Protein AF-A1ILI5-F1 (afdb_monomer_lite)

Radius of gyration: 29.44 Å; chains: 1; bounding box: 53×39×80 Å

pLDDT: mean 71.42, std 13.32, range [47.03, 92.88]

Organism: Mus musculus (NCBI:txid10090)

InterPro domains:
  IPR026847 Vacuolar protein sorting-associated protein 13 [PTHR16166] (1-124)
  IPR056748 Intermembrane lipid transfer protein VPS13-like, C-terminal [PF25037] (94-123)

Foldseek 3Di:
DVVVVVVPDDQPDPVSVVVVVVVCVVVVVCCVVVVLVVVLVVQCVPPNPVSNVVCVVVVVVCVVVVVVVVVVVVVVVVVVVVVVVVVVPPPPDPAADADDDPVNDDDPGDRVRRVVVNVVVVVVVVD

Structure (mmCIF, N/CA/C/O backbone):
data_AF-A1ILI5-F1
#
_entry.id   AF-A1ILI5-F1
#
loop_
_atom_site.group_PDB
_atom_site.id
_atom_site.type_symbol
_atom_site.label_atom_id
_atom_site.label_alt_id
_atom_site.label_comp_id
_atom_site.label_asym_id
_atom_site.label_entity_id
_atom_site.label_seq_id
_atom_site.pdbx_PDB_ins_code
_atom_site.Cartn_x
_atom_site.Cartn_y
_atom_site.Cartn_z
_atom_site.occupancy
_atom_site.B_iso_or_equiv
_atom_site.auth_seq_id
_atom_site.auth_comp_id
_atom_site.auth_asym_id
_atom_site.auth_atom_id
_atom_site.pdbx_PDB_model_num
ATOM 1 N N . GLN A 1 1 ? -4.777 23.278 21.529 1.00 52.44 1 GLN A N 1
ATOM 2 C CA . GLN A 1 1 ? -3.922 23.392 20.325 1.00 52.44 1 GLN A CA 1
ATOM 3 C C . GLN A 1 1 ? -2.615 22.578 20.374 1.00 52.44 1 GLN A C 1
ATOM 5 O O . GLN A 1 1 ? -2.309 21.971 19.357 1.00 52.44 1 GLN A O 1
ATOM 10 N N . LYS A 1 2 ? -1.928 22.406 21.522 1.00 48.78 2 LYS A N 1
ATOM 11 C CA . LYS A 1 2 ? -0.651 21.645 21.654 1.00 48.78 2 LYS A CA 1
ATOM 12 C C . LYS A 1 2 ? -0.577 20.229 21.028 1.00 48.78 2 LYS A C 1
ATOM 14 O O . LYS A 1 2 ? 0.497 19.798 20.625 1.00 48.78 2 LYS A O 1
ATOM 19 N N . ARG A 1 3 ? -1.693 19.487 20.910 1.00 47.03 3 ARG A N 1
ATOM 20 C CA . ARG A 1 3 ? -1.734 18.162 20.236 1.00 47.03 3 ARG A CA 1
ATOM 21 C C . ARG A 1 3 ? -1.544 18.244 18.716 1.00 47.03 3 ARG A C 1
ATOM 23 O O . ARG A 1 3 ? -0.950 17.340 18.142 1.00 47.03 3 ARG A O 1
ATOM 30 N N . ARG A 1 4 ? -2.036 19.313 18.078 1.00 50.75 4 ARG A N 1
ATOM 31 C CA . ARG A 1 4 ? -1.921 19.521 16.624 1.00 50.75 4 ARG A CA 1
ATOM 32 C C . ARG A 1 4 ? -0.506 19.948 16.230 1.00 50.75 4 ARG A C 1
ATOM 34 O O . ARG A 1 4 ? 0.017 19.465 15.237 1.00 50.75 4 ARG A O 1
ATOM 41 N N . GLU A 1 5 ? 0.140 20.765 17.058 1.00 51.94 5 GLU A N 1
ATOM 42 C CA . GLU A 1 5 ? 1.525 21.220 16.851 1.00 51.94 5 GLU A CA 1
ATOM 43 C C . GLU A 1 5 ? 2.539 20.073 16.955 1.00 51.94 5 GLU A C 1
ATOM 45 O O . GLU A 1 5 ? 3.499 20.009 16.192 1.00 51.94 5 GLU A O 1
ATOM 50 N N . ALA A 1 6 ? 2.297 19.110 17.850 1.00 56.88 6 ALA A N 1
ATOM 51 C CA . ALA A 1 6 ? 3.146 17.933 17.995 1.00 56.88 6 ALA A CA 1
ATOM 52 C C . ALA A 1 6 ? 3.077 16.989 16.778 1.00 56.88 6 ALA A C 1
ATOM 54 O O . ALA A 1 6 ? 4.082 16.354 16.464 1.00 56.88 6 ALA A O 1
ATOM 55 N N . MET A 1 7 ? 1.925 16.902 16.102 1.00 52.78 7 MET A N 1
ATOM 56 C CA . MET A 1 7 ? 1.735 16.080 14.897 1.00 52.78 7 MET A CA 1
ATOM 57 C C . MET A 1 7 ? 2.392 16.677 13.646 1.00 52.78 7 MET A C 1
ATOM 59 O O . MET A 1 7 ? 2.654 15.935 12.708 1.00 52.78 7 MET A O 1
ATOM 63 N N . ASN A 1 8 ? 2.665 17.986 13.635 1.00 53.84 8 ASN A N 1
ATOM 64 C CA . ASN A 1 8 ? 3.187 18.691 12.461 1.00 53.84 8 ASN A CA 1
ATOM 65 C C . ASN A 1 8 ? 4.716 18.886 12.478 1.00 53.84 8 ASN A C 1
ATOM 67 O O . ASN A 1 8 ? 5.277 19.466 11.554 1.00 53.84 8 ASN A O 1
ATOM 71 N N . LYS A 1 9 ? 5.410 18.411 13.523 1.00 54.25 9 LYS A N 1
ATOM 72 C CA . LYS A 1 9 ? 6.878 18.333 13.534 1.00 54.25 9 LYS A CA 1
ATOM 73 C C . LYS A 1 9 ? 7.311 17.021 12.891 1.00 54.25 9 LYS A C 1
ATOM 75 O O . LYS A 1 9 ? 7.114 15.962 13.492 1.00 54.25 9 LYS A O 1
ATOM 80 N N . GLN A 1 10 ? 7.907 17.110 11.700 1.00 51.19 10 GLN A N 1
ATOM 81 C CA . GLN A 1 10 ? 8.583 15.978 11.070 1.00 51.19 10 GLN A CA 1
ATOM 82 C C . GLN A 1 10 ? 9.623 15.398 12.049 1.00 51.19 10 GLN A C 1
ATOM 84 O O . GLN A 1 10 ? 10.424 16.159 12.598 1.00 51.19 10 GLN A O 1
ATOM 89 N N . PRO A 1 11 ? 9.587 14.085 12.338 1.00 51.50 11 PRO A N 1
ATOM 90 C CA . PRO A 1 11 ? 10.587 13.447 13.185 1.00 51.50 11 PRO A CA 1
ATOM 91 C C . PRO A 1 11 ? 11.946 13.497 12.480 1.00 51.50 11 PRO A C 1
ATOM 93 O O . PRO A 1 11 ? 12.049 13.106 11.320 1.00 51.50 11 PRO A O 1
ATOM 96 N N . ALA A 1 12 ? 12.989 13.950 13.178 1.00 56.41 12 ALA A N 1
ATOM 97 C CA . ALA A 1 12 ? 14.325 14.186 12.618 1.00 56.41 12 ALA A CA 1
ATOM 98 C C . ALA A 1 12 ? 15.113 12.890 12.312 1.00 56.41 12 ALA A C 1
ATOM 100 O O . ALA A 1 12 ? 16.325 12.916 12.114 1.00 56.41 12 ALA A O 1
ATOM 101 N N . GLY A 1 13 ? 14.439 11.738 12.255 1.00 63.78 13 GLY A N 1
ATOM 102 C CA . GLY A 1 13 ? 15.046 10.464 11.894 1.00 63.78 13 GLY A CA 1
ATOM 103 C C . GLY A 1 13 ? 14.166 9.251 12.188 1.00 63.78 13 GLY A C 1
ATOM 104 O O . GLY A 1 13 ? 13.256 9.282 13.020 1.00 63.78 13 GLY A O 1
ATOM 105 N N . LEU A 1 14 ? 14.486 8.140 11.518 1.00 60.62 14 LEU A N 1
ATOM 106 C CA . LEU A 1 14 ? 13.761 6.865 11.572 1.00 60.62 14 LEU A CA 1
ATOM 107 C C . LEU A 1 14 ? 13.630 6.303 13.003 1.00 60.62 14 LEU A C 1
ATOM 109 O O . LEU A 1 14 ? 12.577 5.791 13.376 1.00 60.62 14 LEU A O 1
ATOM 113 N N . ARG A 1 15 ? 14.661 6.462 13.846 1.00 65.56 15 ARG A N 1
ATOM 114 C CA . ARG A 1 15 ? 14.635 6.042 15.264 1.00 65.56 15 ARG A CA 1
ATOM 115 C C . ARG A 1 15 ? 13.633 6.832 16.109 1.00 65.56 15 ARG A C 1
ATOM 117 O O . ARG A 1 15 ? 12.930 6.249 16.937 1.00 65.56 15 ARG A O 1
ATOM 124 N N . GLU A 1 16 ? 13.553 8.143 15.905 1.00 66.88 16 GLU A N 1
ATOM 125 C CA . GLU A 1 16 ? 12.615 9.006 16.629 1.00 66.88 16 GLU A CA 1
ATOM 126 C C . GLU A 1 16 ? 11.179 8.799 16.121 1.00 66.88 16 GLU A C 1
ATOM 128 O O . GLU A 1 16 ? 10.231 8.777 16.906 1.00 66.88 16 GLU A O 1
ATOM 133 N N . GLY A 1 17 ? 11.022 8.524 14.821 1.00 66.12 17 GLY A N 1
ATOM 134 C CA . GLY A 1 17 ? 9.753 8.120 14.215 1.00 66.12 17 GLY A CA 1
ATOM 135 C C . GLY A 1 17 ? 9.205 6.805 14.779 1.00 66.12 17 GLY A C 1
ATOM 136 O O . GLY A 1 17 ? 8.040 6.753 15.169 1.00 66.12 17 GLY A O 1
ATOM 137 N N . ILE A 1 18 ? 10.038 5.763 14.899 1.00 74.19 18 ILE A N 1
ATOM 138 C CA . ILE A 1 18 ? 9.620 4.449 15.426 1.00 74.19 18 ILE A CA 1
ATOM 139 C C . ILE A 1 18 ? 9.278 4.527 16.917 1.00 74.19 18 ILE A C 1
ATOM 141 O O . ILE A 1 18 ? 8.251 4.002 17.340 1.00 74.19 18 ILE A O 1
ATOM 145 N N . THR A 1 19 ? 10.091 5.206 17.728 1.00 75.50 19 THR A N 1
ATOM 146 C CA . THR A 1 19 ? 9.835 5.333 19.176 1.00 75.50 19 THR A CA 1
ATOM 147 C C . THR A 1 19 ? 8.587 6.167 19.468 1.00 75.50 19 THR A C 1
ATOM 149 O O . THR A 1 19 ? 7.759 5.787 20.303 1.00 75.50 19 THR A O 1
ATOM 152 N N . ARG A 1 20 ? 8.395 7.275 18.744 1.00 71.50 20 ARG A N 1
ATOM 153 C CA . ARG A 1 20 ? 7.203 8.123 18.868 1.00 71.50 20 ARG A CA 1
ATOM 154 C C . ARG A 1 20 ? 5.953 7.443 18.312 1.00 71.50 20 ARG A C 1
ATOM 156 O O . ARG A 1 20 ? 4.892 7.538 18.931 1.00 71.50 20 ARG A O 1
ATOM 163 N N . GLY A 1 21 ? 6.093 6.713 17.206 1.00 69.44 21 GLY A N 1
ATOM 164 C CA . GLY A 1 21 ? 5.046 5.884 16.612 1.00 69.44 21 GLY A CA 1
ATOM 165 C C . GLY A 1 21 ? 4.612 4.748 17.538 1.00 69.44 21 GLY A C 1
ATOM 166 O O . GLY A 1 21 ? 3.428 4.626 17.837 1.00 69.44 21 GLY A O 1
ATOM 167 N N . GLY A 1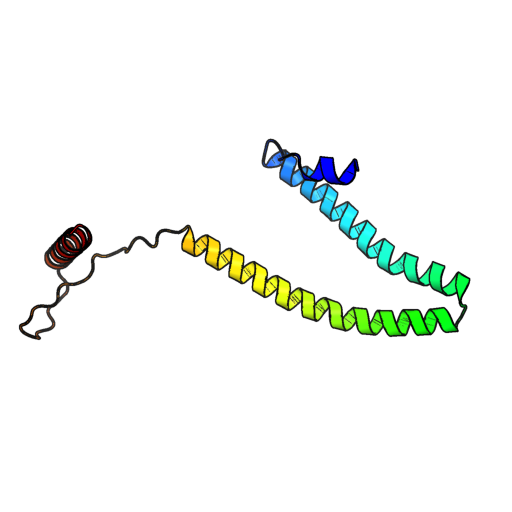 22 ? 5.559 3.988 18.094 1.00 79.56 22 GLY A N 1
ATOM 168 C CA . GLY A 1 22 ? 5.284 2.896 19.032 1.00 79.56 22 GLY A CA 1
ATOM 169 C C . GLY A 1 22 ? 4.586 3.374 20.307 1.00 79.56 22 GLY A C 1
ATOM 170 O O . GLY A 1 22 ? 3.565 2.815 20.709 1.00 79.56 22 GLY A O 1
ATOM 171 N N . LYS A 1 23 ? 5.056 4.476 20.907 1.00 73.81 23 LYS A N 1
ATOM 172 C CA . LYS A 1 23 ? 4.414 5.069 22.094 1.00 73.81 23 LYS A CA 1
ATOM 173 C C . LYS A 1 23 ? 3.015 5.624 21.783 1.00 73.81 23 LYS A C 1
ATOM 175 O O . LYS A 1 23 ? 2.106 5.518 22.610 1.00 73.81 23 LYS A O 1
ATOM 180 N N . GLY A 1 24 ? 2.821 6.187 20.590 1.00 70.12 24 GLY A N 1
ATOM 181 C CA . GLY A 1 24 ? 1.521 6.651 20.096 1.00 70.12 24 GLY A CA 1
ATOM 182 C C . GLY A 1 24 ? 0.524 5.513 19.869 1.00 70.12 24 GLY A C 1
ATOM 183 O O . GLY A 1 24 ? -0.635 5.639 20.254 1.00 70.12 24 GLY A O 1
ATOM 184 N N . LEU A 1 25 ? 0.978 4.382 19.327 1.00 76.25 25 LEU A N 1
ATOM 185 C CA . LEU A 1 25 ? 0.144 3.202 19.097 1.00 76.25 25 LEU A CA 1
ATOM 186 C C . LEU A 1 25 ? -0.286 2.538 20.404 1.00 76.25 25 LEU A C 1
ATOM 188 O O . LEU A 1 25 ? -1.472 2.284 20.579 1.00 76.25 25 LEU A O 1
ATOM 192 N N . VAL A 1 26 ? 0.630 2.330 21.356 1.00 77.50 26 VAL A N 1
ATOM 193 C CA . VAL A 1 26 ? 0.283 1.731 22.659 1.00 77.50 26 VAL A CA 1
ATOM 194 C C . VAL A 1 26 ? -0.683 2.630 23.430 1.00 77.50 26 VAL A C 1
ATOM 196 O O . VAL A 1 26 ? -1.715 2.166 23.910 1.00 77.50 26 VAL A O 1
ATOM 199 N N . SER A 1 27 ? -0.401 3.935 23.505 1.00 73.38 27 SER A N 1
ATOM 200 C CA . SER A 1 27 ? -1.300 4.878 24.185 1.00 73.38 27 SER A CA 1
ATOM 201 C C . SER A 1 27 ? -2.648 5.029 23.471 1.00 73.38 27 SER A C 1
ATOM 203 O O . SER A 1 27 ? -3.679 5.123 24.137 1.00 73.38 27 SER A O 1
ATOM 205 N N . GLY A 1 28 ? -2.666 4.993 22.137 1.00 67.50 28 GLY A N 1
ATOM 206 C CA . GLY A 1 28 ? -3.880 5.000 21.323 1.00 67.50 28 GLY A CA 1
ATOM 207 C C . GLY A 1 28 ? -4.715 3.731 21.486 1.00 67.50 28 GLY A C 1
ATOM 208 O O . GLY A 1 28 ? -5.934 3.821 21.588 1.00 67.50 28 GLY A O 1
ATOM 209 N N . PHE A 1 29 ? -4.075 2.567 21.588 1.00 75.62 29 PHE A N 1
ATOM 210 C CA . PHE A 1 29 ? -4.734 1.276 21.772 1.00 75.62 29 PHE A CA 1
ATOM 211 C C . PHE A 1 29 ? -5.327 1.139 23.175 1.00 75.62 29 PHE A C 1
ATOM 213 O O . PHE A 1 29 ? -6.509 0.832 23.316 1.00 75.62 29 PHE A O 1
ATOM 220 N N . VAL A 1 30 ? -4.555 1.485 24.212 1.00 72.12 30 VAL A N 1
ATOM 221 C CA . VAL A 1 30 ? -5.052 1.533 25.594 1.00 72.12 30 VAL A CA 1
ATOM 222 C C . VAL A 1 30 ? -6.192 2.542 25.693 1.00 72.12 30 VAL A C 1
ATOM 224 O O . VAL A 1 30 ? -7.263 2.196 26.175 1.00 72.12 30 VAL A O 1
ATOM 227 N N . SER A 1 31 ? -6.037 3.758 25.163 1.00 66.00 31 SER A N 1
ATOM 228 C CA . SER A 1 31 ? -7.108 4.764 25.155 1.00 66.00 31 SER A CA 1
ATOM 229 C C . SER A 1 31 ? -8.336 4.327 24.342 1.00 66.00 31 SER A C 1
ATOM 231 O O . SER A 1 31 ? -9.460 4.669 24.707 1.00 66.00 31 SER A O 1
ATOM 233 N N . GLY A 1 32 ? -8.146 3.587 23.249 1.00 65.81 32 GLY A N 1
ATOM 234 C CA . GLY A 1 32 ? -9.214 3.058 22.401 1.00 65.81 32 GLY A CA 1
ATOM 235 C C . GLY A 1 32 ? -10.033 1.983 23.111 1.00 65.81 32 GLY A C 1
ATOM 236 O O . GLY A 1 32 ? -11.255 2.095 23.178 1.00 65.81 32 GLY A O 1
ATOM 237 N N . ILE A 1 33 ? -9.364 1.002 23.722 1.00 68.94 33 ILE A N 1
ATOM 238 C CA . ILE A 1 33 ? -10.009 -0.055 24.515 1.00 68.94 33 ILE A CA 1
ATOM 239 C C . ILE A 1 33 ? -10.674 0.540 25.754 1.00 68.94 33 ILE A C 1
ATOM 241 O O . ILE A 1 33 ? -11.844 0.270 26.024 1.00 68.94 33 ILE A O 1
ATOM 245 N N . THR A 1 34 ? -9.971 1.423 26.469 1.00 63.69 34 THR A N 1
ATOM 246 C CA . THR A 1 34 ? -10.525 2.088 27.654 1.00 63.69 34 THR A CA 1
ATOM 247 C C . THR A 1 34 ? -11.772 2.885 27.264 1.00 63.69 34 THR A C 1
ATOM 249 O O . THR A 1 34 ? -12.810 2.740 27.900 1.00 63.69 34 THR A O 1
ATOM 252 N N . GLY A 1 35 ? -11.747 3.623 26.148 1.00 58.62 35 GLY A N 1
ATOM 253 C CA . GLY A 1 35 ? -12.891 4.385 25.634 1.00 58.62 35 GLY A CA 1
ATOM 254 C C . GLY A 1 35 ? -14.108 3.551 25.205 1.00 58.62 35 GLY A C 1
ATOM 255 O O . GLY A 1 35 ? -15.219 4.087 25.193 1.00 58.62 35 GLY A O 1
ATOM 256 N N . ILE A 1 36 ? -13.931 2.264 24.891 1.00 60.19 36 ILE A N 1
ATOM 257 C CA . ILE A 1 36 ? -15.027 1.317 24.620 1.00 60.19 36 ILE A CA 1
ATOM 258 C C . ILE A 1 36 ? -15.692 0.869 25.930 1.00 60.19 36 ILE A C 1
ATOM 260 O O . ILE A 1 36 ? -16.910 0.730 25.971 1.00 60.19 36 ILE A O 1
ATOM 264 N N . VAL A 1 37 ? -14.925 0.733 27.017 1.00 57.56 37 VAL A N 1
ATOM 265 C CA . VAL A 1 37 ? -15.411 0.256 28.327 1.00 57.56 37 VAL A CA 1
ATOM 266 C C . VAL A 1 37 ? -15.913 1.389 29.234 1.00 57.56 37 VAL A C 1
ATOM 268 O O . VAL A 1 37 ? -16.847 1.197 30.011 1.00 57.56 37 VAL A O 1
ATOM 271 N N . THR A 1 38 ? -15.373 2.611 29.121 1.00 56.03 38 THR A N 1
ATOM 272 C CA . THR A 1 38 ? -15.796 3.735 29.988 1.00 56.03 38 THR A CA 1
ATOM 273 C C . THR A 1 38 ? -17.106 4.396 29.541 1.00 56.03 38 THR A C 1
ATOM 275 O O . THR A 1 38 ? -17.817 4.979 30.362 1.00 56.03 38 THR A O 1
ATOM 278 N N . LYS A 1 39 ? -17.453 4.329 28.247 1.00 52.72 39 LYS A N 1
ATOM 279 C CA . LYS A 1 39 ? -18.713 4.886 27.712 1.00 52.72 39 LYS A CA 1
ATOM 280 C C . LYS A 1 39 ? -19.985 4.152 28.202 1.00 52.72 39 LYS A C 1
ATOM 282 O O . LYS A 1 39 ? -20.949 4.852 28.505 1.00 52.72 39 LYS A O 1
ATOM 287 N N . PRO A 1 40 ? -20.004 2.813 28.363 1.00 51.69 40 PRO A N 1
ATOM 288 C CA . PRO A 1 40 ? -21.120 2.075 28.965 1.00 51.69 40 PRO A CA 1
ATOM 289 C C . PRO A 1 40 ? -21.426 2.476 30.412 1.00 51.69 40 PRO A C 1
ATOM 291 O O . PRO A 1 40 ? -22.582 2.705 30.754 1.00 51.69 40 PRO A O 1
ATOM 294 N N . ILE A 1 41 ? -20.393 2.620 31.249 1.00 52.97 41 ILE A N 1
ATOM 295 C CA . ILE A 1 41 ? -20.549 2.839 32.699 1.00 52.97 41 ILE A CA 1
ATOM 296 C C . ILE A 1 41 ? -21.157 4.221 32.990 1.00 52.97 41 ILE A C 1
ATOM 298 O O . ILE A 1 41 ? -22.062 4.347 33.814 1.00 52.97 41 ILE A O 1
ATOM 302 N N . LYS A 1 42 ? -20.735 5.260 32.254 1.00 54.34 42 LYS A N 1
ATOM 303 C CA . LYS A 1 42 ? -21.331 6.606 32.357 1.00 54.34 42 LYS A CA 1
ATOM 304 C C . LYS A 1 42 ? -22.725 6.710 31.720 1.00 54.34 42 LYS A C 1
ATOM 306 O O . LYS A 1 42 ? -23.518 7.534 32.165 1.00 54.34 42 LYS A O 1
ATOM 311 N N . GLY A 1 43 ? -23.029 5.900 30.701 1.00 51.16 43 GLY A N 1
ATOM 312 C CA . GLY A 1 43 ? -24.367 5.820 30.096 1.00 51.16 43 GLY A CA 1
ATOM 313 C C . GLY A 1 43 ? -25.388 5.136 31.010 1.00 51.16 43 GLY A C 1
ATOM 314 O O . GLY A 1 43 ? -26.508 5.620 31.155 1.00 51.16 43 GLY A O 1
ATOM 315 N N . ALA A 1 44 ? -24.969 4.077 31.708 1.00 51.69 44 ALA A N 1
ATOM 316 C CA . ALA A 1 44 ? -25.781 3.385 32.708 1.00 51.69 44 ALA A CA 1
ATOM 317 C C . ALA A 1 44 ? -26.083 4.262 33.940 1.00 51.69 44 ALA A C 1
ATOM 319 O O . ALA A 1 44 ? -27.187 4.199 34.473 1.00 51.69 44 ALA A O 1
ATOM 320 N N . GLN A 1 45 ? -25.148 5.131 34.352 1.00 50.62 45 GLN A N 1
ATOM 321 C CA . GLN A 1 45 ? -25.346 6.052 35.484 1.00 50.62 45 GLN A CA 1
ATOM 322 C C . GLN A 1 45 ? -26.356 7.188 35.229 1.00 50.62 45 GLN A C 1
ATOM 324 O O . GLN A 1 45 ? -26.860 7.747 36.197 1.00 50.62 45 GLN A O 1
ATOM 329 N N . LYS A 1 46 ? -26.651 7.556 33.969 1.00 57.25 46 LYS A N 1
ATOM 330 C CA . LYS A 1 46 ? -27.576 8.665 33.640 1.00 57.25 46 LYS A CA 1
ATOM 331 C C . LYS A 1 46 ? -28.979 8.232 33.199 1.00 57.25 46 LYS A C 1
ATOM 333 O O . LYS A 1 46 ? -29.918 8.980 33.435 1.00 57.25 46 LYS A O 1
ATOM 338 N N . GLU A 1 47 ? -29.130 7.070 32.560 1.00 55.16 47 GLU A N 1
ATOM 339 C CA . GLU A 1 47 ? -30.411 6.611 31.976 1.00 55.16 47 GLU A CA 1
ATOM 340 C C . GLU A 1 47 ? -30.867 5.228 32.500 1.00 55.16 47 GLU A C 1
ATOM 342 O O . GLU A 1 47 ? -31.855 4.670 32.016 1.00 55.16 47 GLU A O 1
ATOM 347 N N . GLY A 1 48 ? -30.162 4.646 33.479 1.00 68.06 48 GLY A N 1
ATOM 348 C CA . GLY A 1 48 ? -30.497 3.336 34.049 1.00 68.06 48 GLY A CA 1
ATOM 349 C C . GLY A 1 48 ? -30.516 2.208 33.006 1.00 68.06 48 GLY A C 1
ATOM 350 O O . GLY A 1 48 ? -29.799 2.251 32.001 1.00 68.06 48 GLY A O 1
ATOM 351 N N . ALA A 1 49 ? -31.353 1.186 33.221 1.00 56.94 49 ALA A N 1
ATOM 352 C CA . ALA A 1 49 ? -31.458 0.019 32.336 1.00 56.94 49 ALA A CA 1
ATOM 353 C C . ALA A 1 49 ? -31.798 0.394 30.877 1.00 56.94 49 ALA A C 1
ATOM 355 O O . ALA A 1 49 ? -31.262 -0.205 29.945 1.00 56.94 49 ALA A O 1
ATOM 356 N N . ALA A 1 50 ? -32.610 1.434 30.659 1.00 58.47 50 ALA A N 1
ATOM 357 C CA . ALA A 1 50 ? -32.966 1.910 29.321 1.00 58.47 50 ALA A CA 1
ATOM 358 C C . ALA A 1 50 ? -31.751 2.469 28.552 1.00 58.47 50 ALA A C 1
ATOM 360 O O . ALA A 1 50 ? -31.584 2.180 27.364 1.00 58.47 50 ALA A O 1
ATOM 361 N N . GLY A 1 51 ? -30.855 3.193 29.232 1.00 61.28 51 GLY A N 1
ATOM 362 C CA . GLY A 1 51 ? -29.594 3.680 28.660 1.00 61.28 51 GLY A CA 1
ATOM 363 C C . GLY A 1 51 ? -28.603 2.565 28.330 1.00 61.28 51 GLY A C 1
ATOM 364 O O . GLY A 1 51 ? -27.895 2.641 27.323 1.00 61.28 51 GLY A O 1
ATOM 365 N N . PHE A 1 52 ? -28.590 1.495 29.133 1.00 64.31 52 PHE A N 1
ATOM 366 C CA . PHE A 1 52 ? -27.781 0.302 28.877 1.00 64.31 52 PHE A CA 1
ATOM 367 C C . PHE A 1 52 ? -28.254 -0.439 27.623 1.00 64.31 52 PHE A C 1
ATOM 369 O O . PHE A 1 52 ? -27.453 -0.645 26.717 1.00 64.31 52 PHE A O 1
ATOM 376 N N . PHE A 1 53 ? -29.546 -0.756 27.492 1.00 69.88 53 PHE A N 1
ATOM 377 C CA . PHE A 1 53 ? -30.063 -1.435 26.295 1.00 69.88 53 PHE A CA 1
ATOM 378 C C . PHE A 1 53 ? -29.949 -0.574 25.029 1.00 69.88 53 PHE A C 1
ATOM 380 O O . PHE A 1 53 ? -29.600 -1.083 23.964 1.00 69.88 53 PHE A O 1
ATOM 387 N N . LYS A 1 54 ? -30.141 0.748 25.130 1.00 68.75 54 LYS A N 1
ATOM 388 C CA . LYS A 1 54 ? -29.936 1.687 24.013 1.00 68.75 54 LYS A CA 1
ATOM 389 C C . LYS A 1 54 ? -28.456 1.806 23.623 1.00 68.75 54 LYS A C 1
ATOM 391 O O . LYS A 1 54 ? -28.136 1.914 22.438 1.00 68.75 54 LYS A O 1
ATOM 396 N N . GLY A 1 55 ? -27.554 1.755 24.605 1.00 63.19 55 GLY A N 1
ATOM 397 C CA . GLY A 1 55 ? -26.103 1.733 24.419 1.00 63.19 55 GLY A CA 1
ATOM 398 C C . GLY A 1 55 ? -25.585 0.416 23.840 1.00 63.19 55 GLY A C 1
ATOM 399 O O . GLY A 1 55 ? -24.755 0.446 22.937 1.00 63.19 55 GLY A O 1
ATOM 400 N N . VAL A 1 56 ? -26.112 -0.725 24.290 1.00 70.44 56 VAL A N 1
ATOM 401 C CA . VAL A 1 56 ? -25.804 -2.066 23.770 1.00 70.44 56 VAL A CA 1
ATOM 402 C C . VAL A 1 56 ? -26.369 -2.242 22.365 1.00 70.44 56 VAL A C 1
ATOM 404 O O . VAL A 1 56 ? -25.644 -2.700 21.492 1.00 70.44 56 VAL A O 1
ATOM 407 N N . GLY A 1 57 ? -27.598 -1.793 22.092 1.00 68.50 57 GLY A N 1
ATOM 408 C CA . GLY A 1 57 ? -28.187 -1.835 20.750 1.00 68.50 57 GLY A CA 1
ATOM 409 C C . GLY A 1 57 ? -27.389 -1.011 19.735 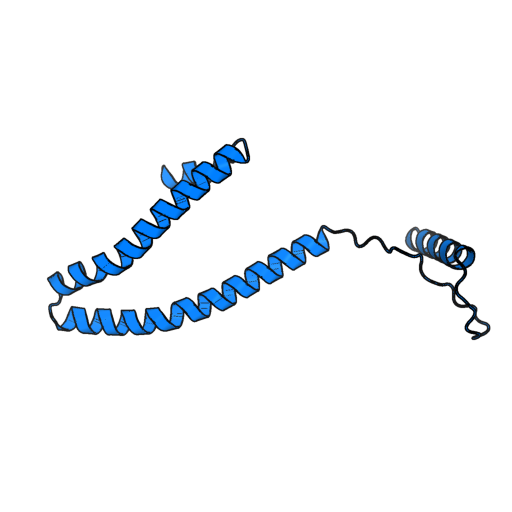1.00 68.50 57 GLY A C 1
ATOM 410 O O . GLY A 1 57 ? -27.020 -1.510 18.675 1.00 68.50 57 GLY A O 1
ATOM 411 N N . LYS A 1 58 ? -27.018 0.229 20.083 1.00 67.31 58 LYS A N 1
ATOM 412 C CA . LYS A 1 58 ? -26.122 1.048 19.242 1.00 67.31 58 LYS A CA 1
ATOM 413 C C . LYS A 1 58 ? -24.692 0.494 19.190 1.00 67.31 58 LYS A C 1
ATOM 415 O O . LYS A 1 58 ? -24.013 0.654 18.178 1.00 67.31 58 LYS A O 1
ATOM 420 N N . GLY A 1 59 ? -24.234 -0.142 20.267 1.00 64.25 59 GLY A N 1
ATOM 421 C CA . GLY A 1 59 ? -22.914 -0.754 20.401 1.00 64.25 59 GLY A CA 1
ATOM 422 C C . GLY A 1 59 ? -22.744 -2.000 19.539 1.00 64.25 59 GLY A C 1
ATOM 423 O O . GLY A 1 59 ? -21.733 -2.101 18.856 1.00 64.25 59 GLY A O 1
ATOM 424 N N . LEU A 1 60 ? -23.742 -2.889 19.495 1.00 66.19 60 LEU A N 1
ATOM 425 C CA . LEU A 1 60 ? -23.756 -4.070 18.630 1.00 66.19 60 LEU A CA 1
ATOM 426 C C . LEU A 1 60 ? -23.810 -3.666 17.161 1.00 66.19 60 LEU A C 1
ATOM 428 O O . LEU A 1 60 ? -22.983 -4.121 16.382 1.00 66.19 60 LEU A O 1
ATOM 432 N N . VAL A 1 61 ? -24.709 -2.749 16.786 1.00 62.44 61 VAL A N 1
ATOM 433 C CA . VAL A 1 61 ? -24.767 -2.233 15.408 1.00 62.44 61 VAL A CA 1
ATOM 434 C C . VAL A 1 61 ? -23.428 -1.596 15.025 1.00 62.44 61 VAL A C 1
ATOM 436 O O . VAL A 1 61 ? -22.889 -1.875 13.955 1.00 62.44 61 VAL A O 1
ATOM 439 N N . GLY A 1 62 ? -22.829 -0.811 15.926 1.00 58.88 62 GLY A N 1
ATOM 440 C CA . GLY A 1 62 ? -21.489 -0.248 15.759 1.00 58.88 62 GLY A CA 1
ATOM 441 C C . GLY A 1 62 ? -20.365 -1.291 15.709 1.00 58.88 62 GLY A C 1
ATOM 442 O O . GLY A 1 62 ? -19.340 -1.034 15.081 1.00 58.88 62 GLY A O 1
ATOM 443 N N . ALA A 1 63 ? -20.543 -2.452 16.339 1.00 61.47 63 ALA A N 1
ATOM 444 C CA . ALA A 1 63 ? -19.578 -3.545 16.356 1.00 61.47 63 ALA A CA 1
ATOM 445 C C . ALA A 1 63 ? -19.579 -4.362 15.059 1.00 61.47 63 ALA A C 1
ATOM 447 O O . ALA A 1 63 ? -18.555 -4.955 14.761 1.00 61.47 63 ALA A O 1
ATOM 448 N N . VAL A 1 64 ? -20.662 -4.362 14.271 1.00 58.25 64 VAL A N 1
ATOM 449 C CA . VAL A 1 64 ? -20.699 -5.044 12.957 1.00 58.25 64 VAL A CA 1
ATOM 450 C C . VAL A 1 64 ? -20.441 -4.086 11.790 1.00 58.25 64 VAL A C 1
ATOM 452 O O . VAL A 1 64 ? -19.818 -4.465 10.800 1.00 58.25 64 VAL A O 1
ATOM 455 N N . THR A 1 65 ? -20.869 -2.826 11.916 1.00 57.78 65 THR A N 1
ATOM 456 C CA . THR A 1 65 ? -20.718 -1.805 10.859 1.00 57.78 65 THR A CA 1
ATOM 457 C C . THR A 1 65 ? -19.312 -1.208 10.779 1.00 57.78 65 THR A C 1
ATOM 459 O O . THR A 1 65 ? -18.865 -0.825 9.701 1.00 57.78 65 THR A O 1
ATOM 462 N N . ARG A 1 66 ? -18.575 -1.130 11.897 1.00 57.84 66 ARG A N 1
ATOM 463 C CA . ARG A 1 66 ? -17.201 -0.593 11.903 1.00 57.84 66 ARG A CA 1
ATOM 464 C C . ARG A 1 66 ? -16.143 -1.551 11.345 1.00 57.84 66 ARG A C 1
ATOM 466 O O . ARG A 1 66 ? -15.270 -1.064 10.630 1.00 57.84 66 ARG A O 1
ATOM 473 N N . PRO A 1 67 ? -16.180 -2.872 11.611 1.00 62.16 67 PRO A N 1
ATOM 474 C CA . PRO A 1 67 ? -15.201 -3.792 11.035 1.00 62.16 67 PRO A CA 1
ATOM 475 C C . PRO A 1 67 ? -15.332 -3.927 9.519 1.00 62.16 67 PRO A C 1
ATOM 477 O O . PRO A 1 67 ? -14.320 -4.009 8.834 1.00 62.16 67 PRO A O 1
ATOM 480 N N . THR A 1 68 ? -16.558 -3.905 8.984 1.00 65.75 68 THR A N 1
ATOM 481 C CA . THR A 1 68 ? -16.800 -3.998 7.534 1.00 65.75 68 THR A CA 1
ATOM 482 C C . THR A 1 68 ? -16.227 -2.796 6.790 1.00 65.75 68 THR A C 1
ATOM 484 O O . THR A 1 68 ? -15.503 -2.986 5.816 1.00 65.75 68 THR A O 1
ATOM 487 N N . GLY A 1 69 ? -16.449 -1.576 7.293 1.00 65.94 69 GLY A N 1
ATOM 488 C CA . GLY A 1 69 ? -15.785 -0.381 6.760 1.00 65.94 69 GLY A CA 1
ATOM 489 C C . GLY A 1 69 ? -14.258 -0.459 6.870 1.00 65.94 69 GLY A C 1
ATOM 490 O O . GLY A 1 69 ? -13.554 -0.192 5.903 1.00 65.94 69 GLY A O 1
ATOM 491 N N . GLY A 1 70 ? -13.741 -0.934 8.009 1.00 69.56 70 GLY A N 1
ATOM 492 C CA . GLY A 1 70 ? -12.301 -1.065 8.242 1.00 69.56 70 GLY A CA 1
ATOM 493 C C . GLY A 1 70 ? -11.581 -2.020 7.282 1.00 69.56 70 GLY A C 1
ATOM 494 O O . GLY A 1 70 ? -10.471 -1.716 6.854 1.00 69.56 70 GLY A O 1
ATOM 495 N N . ILE A 1 71 ? -12.197 -3.146 6.901 1.00 77.00 71 ILE A N 1
ATOM 496 C CA . ILE A 1 71 ? -11.606 -4.088 5.930 1.00 77.00 71 ILE A CA 1
ATOM 497 C C . ILE A 1 71 ? -11.548 -3.460 4.532 1.00 77.00 71 ILE A C 1
ATOM 499 O O . ILE A 1 71 ? -10.536 -3.585 3.842 1.00 77.00 71 ILE A O 1
ATOM 503 N N . ILE A 1 72 ? -12.605 -2.755 4.125 1.00 75.00 72 ILE A N 1
ATOM 504 C CA . ILE A 1 72 ? -12.685 -2.093 2.815 1.00 75.00 72 ILE A CA 1
ATOM 505 C C . ILE A 1 72 ? -11.676 -0.939 2.725 1.00 75.00 72 ILE A C 1
ATOM 507 O O . ILE A 1 72 ? -10.965 -0.812 1.725 1.00 75.00 72 ILE A O 1
ATOM 511 N N . ASP A 1 73 ? -11.556 -0.140 3.784 1.00 78.69 73 ASP A N 1
ATOM 512 C CA . ASP A 1 73 ? -10.585 0.954 3.865 1.00 78.69 73 ASP A CA 1
ATOM 513 C C . ASP A 1 73 ? -9.140 0.430 3.899 1.00 78.69 73 ASP A C 1
ATOM 515 O O . ASP A 1 73 ? -8.239 1.003 3.278 1.00 78.69 73 ASP A O 1
ATOM 519 N N . MET A 1 74 ? -8.899 -0.701 4.566 1.00 79.44 74 MET A N 1
ATOM 520 C CA . MET A 1 74 ? -7.591 -1.359 4.592 1.00 79.44 74 MET A CA 1
ATOM 521 C C . MET A 1 74 ? -7.208 -1.933 3.223 1.00 79.44 74 MET A C 1
ATOM 523 O O . MET A 1 74 ? -6.080 -1.741 2.767 1.00 79.44 74 MET A O 1
ATOM 527 N N . ALA A 1 75 ? -8.140 -2.593 2.531 1.00 82.44 75 ALA A N 1
ATOM 528 C CA . ALA A 1 75 ? -7.912 -3.069 1.171 1.00 82.44 75 ALA A CA 1
ATOM 529 C C . ALA A 1 75 ? -7.613 -1.888 0.237 1.00 82.44 75 ALA A C 1
ATOM 531 O O . ALA A 1 75 ? -6.609 -1.898 -0.473 1.00 82.44 75 ALA A O 1
ATOM 532 N N . SER A 1 76 ? -8.426 -0.831 0.302 1.00 81.25 76 SER A N 1
ATOM 533 C CA . SER A 1 76 ? -8.269 0.362 -0.537 1.00 81.25 76 SER A CA 1
ATOM 534 C C . SER A 1 76 ? -6.935 1.069 -0.302 1.00 81.25 76 SER A C 1
ATOM 536 O O . SER A 1 76 ? -6.246 1.420 -1.258 1.00 81.25 76 SER A O 1
ATOM 538 N N . SER A 1 77 ? -6.530 1.246 0.956 1.00 81.38 77 SER A N 1
ATOM 539 C CA . SER A 1 77 ? -5.236 1.851 1.300 1.00 81.38 77 SER A CA 1
ATOM 540 C C . SER A 1 77 ? -4.049 0.975 0.889 1.00 81.38 77 SER A C 1
ATOM 542 O O . SER A 1 77 ? -3.055 1.504 0.391 1.00 81.38 77 SER A O 1
ATOM 544 N N . THR A 1 78 ? -4.165 -0.353 0.992 1.00 85.75 78 THR A N 1
ATOM 545 C CA . THR A 1 78 ? -3.138 -1.294 0.513 1.00 85.75 78 THR A CA 1
ATOM 546 C C . THR A 1 78 ? -3.002 -1.235 -1.008 1.00 85.75 78 THR A C 1
ATOM 548 O O . THR A 1 78 ? -1.894 -1.077 -1.518 1.00 85.75 78 THR A O 1
ATOM 551 N N . PHE A 1 79 ? -4.117 -1.272 -1.745 1.00 84.00 79 PHE A N 1
ATOM 552 C CA . PHE A 1 79 ? -4.117 -1.134 -3.204 1.00 84.00 79 PHE A CA 1
ATOM 553 C C . PHE A 1 79 ? -3.540 0.208 -3.657 1.00 84.00 79 PHE A C 1
ATOM 555 O O . PHE A 1 79 ? -2.744 0.250 -4.593 1.00 84.00 79 PHE A O 1
ATOM 562 N N . GLN A 1 80 ? -3.885 1.305 -2.980 1.00 83.62 80 GLN A N 1
ATOM 563 C CA . GLN A 1 80 ? -3.308 2.618 -3.273 1.00 83.62 80 GLN A CA 1
ATOM 564 C C . GLN A 1 80 ? -1.806 2.680 -2.965 1.00 83.62 80 GLN A C 1
ATOM 566 O O . GLN A 1 80 ? -1.069 3.353 -3.687 1.00 83.62 80 GLN A O 1
ATOM 571 N N . GLY A 1 81 ? -1.348 1.983 -1.922 1.00 83.50 81 GLY A N 1
ATOM 572 C CA . GLY A 1 81 ? 0.071 1.844 -1.596 1.00 83.50 81 GLY A CA 1
ATOM 573 C C . GLY A 1 81 ? 0.836 1.090 -2.681 1.00 83.50 81 GLY A C 1
ATOM 574 O O . GLY A 1 81 ? 1.855 1.582 -3.161 1.00 83.50 81 GLY A O 1
ATOM 575 N N . ILE A 1 82 ? 0.301 -0.049 -3.133 1.00 82.38 82 ILE A N 1
ATOM 576 C CA . ILE A 1 82 ? 0.881 -0.835 -4.232 1.00 82.38 82 ILE A CA 1
ATOM 577 C C . ILE A 1 82 ? 0.890 -0.011 -5.522 1.00 82.38 82 ILE A C 1
ATOM 579 O O . ILE A 1 82 ? 1.931 0.091 -6.162 1.00 82.38 82 ILE A O 1
ATOM 583 N N . LYS A 1 83 ? -0.218 0.650 -5.882 1.00 80.81 83 LYS A N 1
ATOM 584 C CA . LYS A 1 83 ? -0.293 1.503 -7.080 1.00 80.81 83 LYS A CA 1
ATOM 585 C C . LYS A 1 83 ? 0.780 2.592 -7.071 1.00 80.81 83 LYS A C 1
ATOM 587 O O . LYS A 1 83 ? 1.510 2.715 -8.045 1.00 80.81 83 LYS A O 1
ATOM 592 N N . ARG A 1 84 ? 0.946 3.314 -5.956 1.00 77.31 84 ARG A N 1
ATOM 593 C CA . ARG A 1 84 ? 2.006 4.329 -5.813 1.00 77.31 84 ARG A CA 1
ATOM 594 C C . ARG A 1 84 ? 3.414 3.742 -5.892 1.00 77.31 84 ARG A C 1
ATOM 596 O O . ARG A 1 84 ? 4.289 4.352 -6.500 1.00 77.31 84 ARG A O 1
ATOM 603 N N . ALA A 1 85 ? 3.637 2.572 -5.295 1.00 72.00 85 ALA A N 1
ATOM 604 C CA . ALA A 1 85 ? 4.922 1.884 -5.377 1.00 72.00 85 ALA A CA 1
ATOM 605 C C . ALA A 1 85 ? 5.237 1.461 -6.820 1.00 72.00 85 ALA A C 1
ATOM 607 O O . ALA A 1 85 ? 6.364 1.630 -7.272 1.00 72.00 85 ALA A O 1
ATOM 608 N N . THR A 1 86 ? 4.233 0.989 -7.560 1.00 68.44 86 THR A N 1
ATOM 609 C CA . THR A 1 86 ? 4.384 0.561 -8.959 1.00 68.44 86 THR A CA 1
ATOM 610 C C . THR A 1 86 ? 4.545 1.750 -9.909 1.00 68.44 86 THR A C 1
ATOM 612 O O . THR A 1 86 ? 5.291 1.648 -10.865 1.00 68.44 86 THR A O 1
ATOM 615 N N . GLU A 1 87 ? 3.907 2.893 -9.633 1.00 68.75 87 GLU A N 1
ATOM 616 C CA . GLU A 1 87 ? 4.109 4.141 -10.394 1.00 68.75 87 GLU A CA 1
ATOM 617 C C . GLU A 1 87 ? 5.496 4.759 -10.159 1.00 68.75 87 GLU A C 1
ATOM 619 O O . GLU A 1 87 ? 6.040 5.399 -11.050 1.00 68.75 87 GLU A O 1
ATOM 624 N N . THR A 1 88 ? 6.074 4.567 -8.969 1.00 61.25 88 THR A N 1
ATOM 625 C CA . THR A 1 88 ? 7.445 5.019 -8.652 1.00 61.25 88 THR A CA 1
ATOM 626 C C . THR A 1 88 ? 8.502 4.043 -9.177 1.00 61.25 88 THR A C 1
ATOM 628 O O . THR A 1 88 ? 9.656 4.414 -9.373 1.00 61.25 88 THR A O 1
ATOM 631 N N . SER A 1 89 ? 8.114 2.787 -9.406 1.00 59.56 89 SER A N 1
ATOM 632 C CA . SER A 1 89 ? 8.961 1.789 -10.046 1.00 59.56 89 SER A CA 1
ATOM 633 C C . SER A 1 89 ? 8.898 2.032 -11.547 1.00 59.56 89 SER A C 1
ATOM 635 O O . SER A 1 89 ? 7.970 1.567 -12.205 1.00 59.56 89 SER A O 1
ATOM 637 N N . GLU A 1 90 ? 9.856 2.772 -12.103 1.00 62.28 90 GLU A N 1
ATOM 638 C CA . GLU A 1 90 ? 10.051 2.767 -13.551 1.00 62.28 90 GLU A CA 1
ATOM 639 C C . GLU A 1 90 ? 10.184 1.303 -13.988 1.00 62.28 90 GLU A C 1
ATOM 641 O O . GLU A 1 90 ? 11.115 0.598 -13.594 1.00 62.28 90 GLU A O 1
ATOM 646 N N . VAL A 1 91 ? 9.181 0.798 -14.712 1.00 65.44 91 VAL A N 1
ATOM 647 C CA . VAL A 1 91 ? 9.189 -0.567 -15.237 1.00 65.44 91 VAL A CA 1
ATOM 648 C C . VAL A 1 91 ? 10.205 -0.578 -16.372 1.00 65.44 91 VAL A C 1
ATOM 650 O O . VAL A 1 91 ? 9.857 -0.413 -17.541 1.00 65.44 91 VAL A O 1
ATOM 653 N N . GLU A 1 92 ? 11.481 -0.719 -16.022 1.00 68.44 92 GLU A N 1
ATOM 654 C CA . GLU A 1 92 ? 12.535 -0.907 -17.005 1.00 68.44 92 GLU A CA 1
ATOM 655 C C . GLU A 1 92 ? 12.276 -2.226 -17.728 1.00 68.44 92 GLU A C 1
ATOM 657 O O . GLU A 1 92 ? 12.270 -3.319 -17.152 1.00 68.44 92 GLU A O 1
ATOM 662 N N . SER A 1 93 ? 12.005 -2.120 -19.025 1.00 73.50 93 SER A N 1
ATOM 663 C CA . SER A 1 93 ? 11.809 -3.295 -19.854 1.00 73.50 93 SER A CA 1
ATOM 664 C C . SER A 1 93 ? 13.127 -4.064 -19.928 1.00 73.50 93 SER A C 1
ATOM 666 O O . SER A 1 93 ? 14.095 -3.586 -20.512 1.00 73.50 93 SER A O 1
ATOM 668 N N . LEU A 1 94 ? 13.161 -5.283 -19.379 1.00 82.12 94 LEU A N 1
ATOM 669 C CA . LEU A 1 94 ? 14.352 -6.149 -19.399 1.00 82.12 94 LEU A CA 1
ATOM 670 C C . LEU A 1 94 ? 14.839 -6.485 -20.821 1.00 82.12 94 LEU A C 1
ATOM 672 O O . LEU A 1 94 ? 15.953 -6.973 -21.001 1.00 82.12 94 LEU A O 1
ATOM 676 N N . ARG A 1 95 ? 13.993 -6.290 -21.842 1.00 87.69 95 ARG A N 1
ATOM 677 C CA . ARG A 1 95 ? 14.295 -6.599 -23.240 1.00 87.69 95 ARG A CA 1
ATOM 678 C C . ARG A 1 95 ? 13.689 -5.545 -24.170 1.00 87.69 95 ARG A C 1
ATOM 680 O O . ARG A 1 95 ? 12.511 -5.229 -24.011 1.00 87.69 95 ARG A O 1
ATOM 687 N N . PRO A 1 96 ? 14.426 -5.086 -25.200 1.00 90.19 96 PRO A N 1
ATOM 688 C CA . PRO A 1 96 ? 13.887 -4.134 -26.158 1.00 90.19 96 PRO A CA 1
ATOM 689 C C . PRO A 1 96 ? 12.753 -4.740 -27.008 1.00 90.19 96 PRO A C 1
ATOM 691 O O . PRO A 1 96 ? 12.809 -5.939 -27.335 1.00 90.19 96 PRO A O 1
ATOM 694 N N . PRO A 1 97 ? 11.745 -3.931 -27.402 1.00 88.69 97 PRO A N 1
ATOM 695 C CA . PRO A 1 97 ? 10.622 -4.370 -28.228 1.00 88.69 97 PRO A CA 1
ATOM 696 C C . PRO A 1 97 ? 11.091 -5.048 -29.516 1.00 88.69 97 PRO A C 1
ATOM 698 O O . PRO A 1 97 ? 11.994 -4.559 -30.193 1.00 88.69 97 PRO A O 1
ATOM 701 N N . ARG A 1 98 ? 10.476 -6.175 -29.895 1.00 90.50 98 ARG A N 1
ATOM 702 C CA . ARG A 1 98 ? 10.866 -6.863 -31.135 1.00 90.50 98 ARG A CA 1
ATOM 703 C C . ARG A 1 98 ? 10.501 -6.038 -32.366 1.00 90.50 98 ARG A C 1
ATOM 705 O O . ARG A 1 98 ? 9.492 -5.339 -32.366 1.00 90.50 98 ARG A O 1
ATOM 712 N N . PHE A 1 99 ? 11.291 -6.180 -33.422 1.00 88.94 99 PHE A N 1
ATOM 713 C CA . PHE A 1 99 ? 10.950 -5.673 -34.745 1.00 88.94 99 PHE A CA 1
ATOM 714 C C . PHE A 1 99 ? 10.116 -6.710 -35.510 1.00 88.94 99 PHE A C 1
ATOM 716 O O . PHE A 1 99 ? 10.420 -7.908 -35.463 1.00 88.94 99 PHE A O 1
ATOM 723 N N . PHE A 1 100 ? 9.062 -6.249 -36.181 1.00 87.75 100 PHE A N 1
ATOM 724 C CA . PHE A 1 100 ? 8.282 -7.040 -37.127 1.00 87.75 100 PHE A CA 1
ATOM 725 C C . PHE 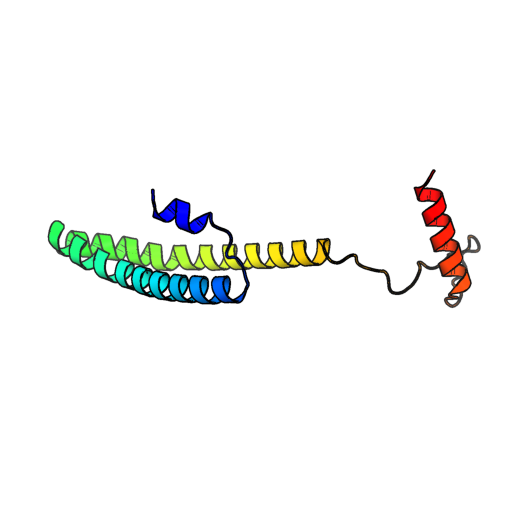A 1 100 ? 8.522 -6.475 -38.521 1.00 87.75 100 PHE A C 1
ATOM 727 O O . PHE A 1 100 ? 8.315 -5.288 -38.753 1.00 87.75 100 PHE A O 1
ATOM 734 N N . ASN A 1 101 ? 8.973 -7.335 -39.426 1.00 85.75 101 ASN A N 1
ATOM 735 C CA . ASN A 1 101 ? 9.127 -6.988 -40.829 1.00 85.75 101 ASN A CA 1
ATOM 736 C C . ASN A 1 101 ? 7.745 -6.913 -41.505 1.00 85.75 101 ASN A C 1
ATOM 738 O O . ASN A 1 101 ? 6.821 -7.635 -41.128 1.00 85.75 101 ASN A O 1
ATOM 742 N N . GLU A 1 102 ? 7.630 -6.110 -42.562 1.00 86.44 102 GLU A N 1
ATOM 743 C CA . GLU A 1 102 ? 6.426 -6.030 -43.411 1.00 86.44 102 GLU A CA 1
ATOM 744 C C . GLU A 1 102 ? 6.199 -7.294 -44.261 1.00 86.44 102 GLU A C 1
ATOM 746 O O . GLU A 1 102 ? 5.137 -7.468 -44.849 1.00 86.44 102 GLU A O 1
ATOM 751 N N . ASP A 1 103 ? 7.178 -8.207 -44.293 1.00 88.06 103 ASP A N 1
ATOM 752 C CA . ASP A 1 103 ? 7.104 -9.496 -44.994 1.00 88.06 103 ASP A CA 1
ATOM 753 C C . ASP A 1 103 ? 6.116 -10.492 -44.346 1.00 88.06 103 ASP A C 1
ATOM 755 O O . ASP A 1 103 ? 5.846 -11.547 -44.916 1.00 88.06 103 ASP A O 1
ATOM 759 N N . GLY A 1 104 ? 5.578 -10.180 -43.158 1.00 86.12 104 GLY A N 1
ATOM 760 C CA . GLY A 1 104 ? 4.628 -11.025 -42.429 1.00 86.12 104 GLY A CA 1
ATOM 761 C C . GLY A 1 104 ? 5.236 -12.304 -41.839 1.00 86.12 104 GLY A C 1
ATOM 762 O O . GLY A 1 104 ? 4.514 -13.124 -41.270 1.00 86.12 104 GLY A O 1
ATOM 763 N N . VAL A 1 105 ? 6.557 -12.497 -41.937 1.00 90.06 105 VAL A N 1
ATOM 764 C CA . VAL A 1 105 ? 7.237 -13.720 -41.493 1.00 90.06 105 VAL A CA 1
ATOM 765 C C . VAL A 1 105 ? 7.728 -13.573 -40.052 1.00 90.06 105 VAL A C 1
ATOM 767 O O . VAL A 1 105 ? 8.556 -12.718 -39.729 1.00 90.06 105 VAL A O 1
ATOM 770 N N . ILE A 1 106 ? 7.295 -14.472 -39.161 1.00 89.44 106 ILE A N 1
ATOM 771 C CA . ILE A 1 106 ? 7.792 -14.520 -37.777 1.00 89.44 106 ILE A CA 1
ATOM 772 C C . ILE A 1 106 ? 9.179 -15.173 -37.750 1.00 89.44 106 ILE A C 1
ATOM 774 O O . ILE A 1 106 ? 9.322 -16.383 -37.910 1.00 89.44 106 ILE A O 1
ATOM 778 N N . ARG A 1 107 ? 10.217 -14.372 -37.499 1.00 88.25 107 ARG A N 1
ATOM 779 C CA . ARG A 1 107 ? 11.605 -14.843 -37.344 1.00 88.25 107 ARG A CA 1
ATOM 780 C C . ARG A 1 107 ? 11.969 -15.039 -35.865 1.00 88.25 107 ARG A C 1
ATOM 782 O O . ARG A 1 107 ? 11.351 -14.413 -34.997 1.00 88.25 107 ARG A O 1
ATOM 789 N N . PRO A 1 108 ? 12.975 -15.868 -35.535 1.00 91.00 108 PRO A N 1
ATOM 790 C CA . PRO A 1 108 ? 13.525 -15.926 -34.183 1.00 91.00 108 PRO A CA 1
ATOM 791 C C . PRO A 1 108 ? 13.977 -14.54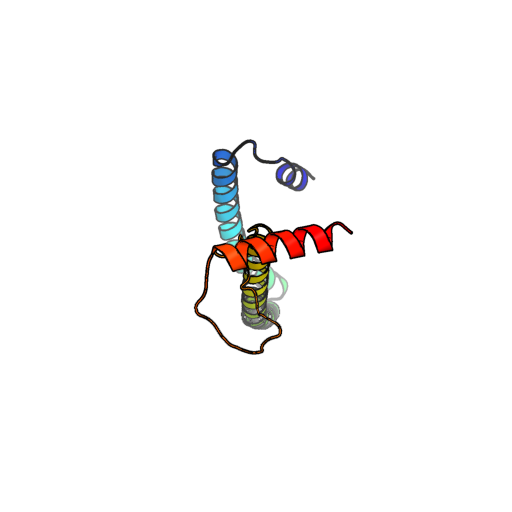4 -33.705 1.00 91.00 108 PRO A C 1
ATOM 793 O O . PRO A 1 108 ? 14.455 -13.729 -34.495 1.00 91.00 108 PRO A O 1
ATOM 796 N N . TYR A 1 109 ? 13.813 -14.272 -32.410 1.00 89.19 109 TYR A N 1
ATOM 797 C CA . TYR A 1 109 ? 14.195 -12.984 -31.836 1.00 89.19 109 TYR A CA 1
ATOM 798 C C . TYR A 1 109 ? 15.702 -12.738 -31.990 1.00 89.19 109 TYR A C 1
ATOM 800 O O . TYR A 1 109 ? 16.516 -13.595 -31.649 1.00 89.19 109 TYR A O 1
ATOM 808 N N . ARG A 1 110 ? 16.066 -11.541 -32.456 1.00 91.38 110 ARG A N 1
ATOM 809 C CA . ARG A 1 110 ? 17.446 -11.054 -32.523 1.00 91.38 110 ARG A CA 1
ATOM 810 C C . ARG A 1 110 ? 17.550 -9.744 -31.756 1.00 91.38 110 ARG A C 1
ATOM 812 O O . ARG A 1 110 ? 16.779 -8.820 -32.003 1.00 91.38 110 ARG A O 1
ATOM 819 N N . LEU A 1 111 ? 18.529 -9.657 -30.854 1.00 91.44 111 LEU A N 1
ATOM 820 C CA . LEU A 1 111 ? 18.724 -8.483 -29.997 1.00 91.44 111 LEU A CA 1
ATOM 821 C C . LEU A 1 111 ? 18.980 -7.210 -30.818 1.00 91.44 111 LEU A C 1
ATOM 823 O O . LEU A 1 111 ? 18.379 -6.181 -30.536 1.00 91.44 111 LEU A O 1
ATOM 827 N N . ARG A 1 112 ? 19.804 -7.314 -31.872 1.00 91.31 112 ARG A N 1
ATOM 828 C CA . ARG A 1 112 ? 20.174 -6.203 -32.765 1.00 91.31 112 ARG A CA 1
ATOM 829 C C . ARG A 1 112 ? 18.963 -5.535 -33.427 1.00 91.31 112 ARG A C 1
ATOM 831 O O . ARG A 1 112 ? 18.895 -4.308 -33.472 1.00 91.31 112 ARG A O 1
ATOM 838 N N . ASP A 1 113 ? 18.004 -6.334 -33.889 1.00 90.94 113 ASP A N 1
ATOM 839 C CA . ASP A 1 113 ? 16.793 -5.832 -34.547 1.00 90.94 113 ASP A CA 1
ATOM 840 C C . ASP A 1 113 ? 15.862 -5.160 -33.523 1.00 90.94 113 ASP A C 1
ATOM 842 O O . ASP A 1 113 ? 15.271 -4.116 -33.797 1.00 90.94 113 ASP A O 1
ATOM 846 N N . GLY A 1 114 ? 15.785 -5.709 -32.304 1.00 90.88 114 GLY A N 1
ATOM 847 C CA . GLY A 1 114 ? 15.035 -5.105 -31.200 1.00 90.88 114 GLY A CA 1
ATOM 848 C C . GLY A 1 114 ? 15.615 -3.766 -30.736 1.00 90.88 114 GLY A C 1
ATOM 849 O O . GLY A 1 114 ? 14.874 -2.798 -30.585 1.00 90.88 114 GLY A O 1
ATOM 850 N N . SER A 1 115 ? 16.940 -3.672 -30.571 1.00 92.38 115 SER A N 1
ATOM 851 C CA . SER A 1 115 ? 17.608 -2.410 -30.223 1.00 92.38 115 SER A CA 1
ATOM 852 C C . SER A 1 115 ? 17.434 -1.346 -31.309 1.00 92.38 115 SER A C 1
ATOM 854 O O . SER A 1 115 ? 17.176 -0.190 -30.989 1.00 92.38 115 SER A O 1
ATOM 856 N N . GLY A 1 116 ? 17.490 -1.730 -32.592 1.00 92.88 116 GLY A N 1
ATOM 857 C CA . GLY A 1 116 ? 17.230 -0.804 -33.698 1.00 92.88 116 GLY A CA 1
ATOM 858 C C . GLY A 1 116 ? 15.801 -0.252 -33.672 1.00 92.88 116 GLY A C 1
ATOM 859 O O . GLY A 1 116 ? 15.602 0.953 -33.807 1.00 92.88 116 GLY A O 1
ATOM 860 N N . ASN A 1 117 ? 14.808 -1.108 -33.414 1.00 92.25 117 ASN A N 1
ATOM 861 C CA . ASN A 1 117 ? 13.413 -0.685 -33.275 1.00 92.25 117 ASN A CA 1
ATOM 862 C C . ASN A 1 117 ? 13.193 0.227 -32.056 1.00 92.25 117 ASN A C 1
ATOM 864 O O . ASN A 1 117 ? 12.447 1.199 -32.140 1.00 92.25 117 ASN A O 1
ATOM 868 N N . GLN A 1 118 ? 13.869 -0.042 -30.935 1.00 91.56 118 GLN A N 1
ATOM 869 C CA . GLN A 1 118 ? 13.824 0.833 -29.762 1.00 91.56 118 GLN A CA 1
ATOM 870 C C . GLN A 1 118 ? 14.374 2.231 -30.081 1.00 91.56 118 GLN A C 1
ATOM 872 O O . GLN A 1 118 ? 13.746 3.225 -29.723 1.00 91.56 118 GLN A O 1
ATOM 877 N N . MET A 1 119 ? 15.506 2.317 -30.790 1.00 91.56 119 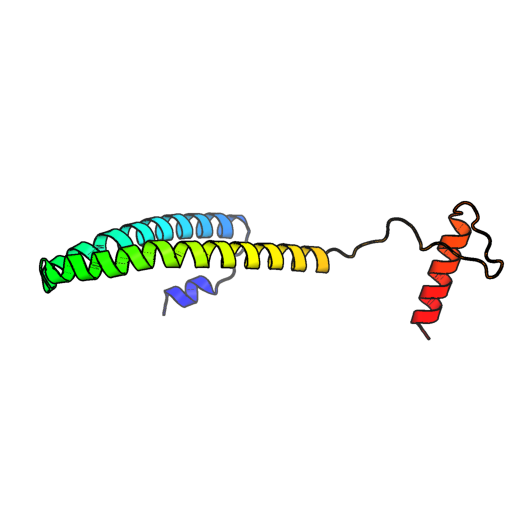MET A N 1
ATOM 878 C CA . MET A 1 119 ? 16.075 3.597 -31.227 1.00 91.56 119 MET A CA 1
ATOM 879 C C . MET A 1 119 ? 15.129 4.338 -32.175 1.00 91.56 119 MET A C 1
ATOM 881 O O . MET A 1 119 ? 14.900 5.530 -31.998 1.00 91.56 119 MET A O 1
ATOM 885 N N . LEU A 1 120 ? 14.526 3.631 -33.136 1.00 90.75 120 LEU A N 1
ATOM 886 C CA . LEU A 1 120 ? 13.572 4.222 -34.074 1.00 90.75 120 LEU A CA 1
ATOM 887 C C . LEU A 1 120 ? 12.327 4.777 -33.362 1.00 90.75 120 LEU A C 1
ATOM 889 O O . LEU A 1 120 ? 11.873 5.873 -33.683 1.00 90.75 120 LEU A O 1
ATOM 893 N N . GLN A 1 121 ? 11.790 4.052 -32.377 1.00 88.12 121 GLN A N 1
ATOM 894 C CA . GLN A 1 121 ? 10.665 4.523 -31.564 1.00 88.12 121 GLN A CA 1
ATOM 895 C C . GLN A 1 121 ? 11.046 5.730 -30.704 1.00 88.12 121 GLN A C 1
ATOM 897 O O . GLN A 1 121 ? 10.277 6.688 -30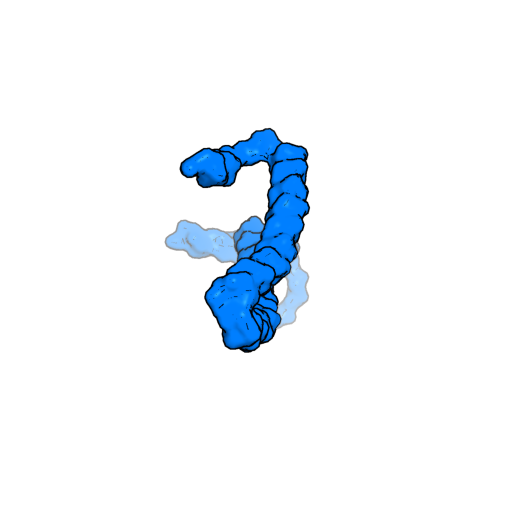.641 1.00 88.12 121 GLN A O 1
ATOM 902 N N . ALA A 1 122 ? 12.241 5.723 -30.105 1.00 87.50 122 ALA A N 1
ATOM 903 C CA . ALA A 1 122 ? 12.753 6.861 -29.350 1.00 87.50 122 ALA A CA 1
ATOM 904 C C . ALA A 1 122 ? 12.886 8.108 -30.241 1.00 87.50 122 ALA A C 1
ATOM 906 O O . ALA A 1 122 ? 12.401 9.177 -29.877 1.00 87.50 122 ALA A O 1
ATOM 907 N N . SER A 1 123 ? 13.440 7.973 -31.450 1.00 87.88 123 SER A N 1
ATOM 908 C CA . SER A 1 123 ? 13.510 9.074 -32.420 1.00 87.88 123 SER A CA 1
ATOM 909 C C . SER A 1 123 ? 12.129 9.561 -32.862 1.00 87.88 123 SER A C 1
ATOM 911 O O . SER A 1 123 ? 11.923 10.764 -32.968 1.00 87.88 123 SER A O 1
ATOM 913 N N . LYS A 1 124 ? 11.164 8.657 -33.072 1.00 85.06 124 LYS A N 1
ATOM 914 C CA . LYS A 1 124 ? 9.787 9.021 -33.441 1.00 85.06 124 LYS A CA 1
ATOM 915 C C . LYS A 1 124 ? 9.035 9.734 -32.314 1.00 85.06 124 LYS A C 1
ATOM 917 O O . LYS A 1 124 ? 8.125 10.491 -32.600 1.00 85.06 124 LYS A O 1
ATOM 922 N N . SER A 1 125 ? 9.397 9.490 -31.054 1.00 80.19 125 SER A N 1
ATOM 923 C CA . SER A 1 125 ? 8.816 10.194 -29.901 1.00 80.19 125 SER A CA 1
ATOM 924 C C . SER A 1 125 ? 9.375 11.605 -29.683 1.00 80.19 125 SER A C 1
ATOM 926 O O . SER A 1 125 ? 8.796 12.373 -28.921 1.00 80.19 125 SER A O 1
ATOM 928 N N . LEU A 1 126 ? 10.503 11.933 -30.326 1.00 76.81 126 LEU A N 1
ATOM 929 C CA . LEU A 1 126 ? 11.182 13.229 -30.220 1.00 76.81 126 LEU A CA 1
ATOM 930 C C . LEU A 1 126 ? 10.779 14.226 -31.318 1.00 76.81 126 LEU A C 1
ATOM 932 O O . LEU A 1 126 ? 11.149 15.396 -31.224 1.00 76.81 126 LEU A O 1
ATOM 936 N N . ILE A 1 127 ? 10.070 13.764 -32.351 1.00 65.50 127 ILE A N 1
ATOM 937 C CA . ILE A 1 127 ? 9.539 14.565 -33.465 1.00 65.50 127 ILE A CA 1
ATOM 938 C C . ILE A 1 127 ? 8.035 14.719 -33.260 1.00 65.50 127 ILE A C 1
ATOM 940 O O . ILE A 1 127 ? 7.543 15.856 -33.413 1.00 65.50 127 ILE A O 1
#

Sequence (127 aa):
QKRREAMNKQPAGLREGITRGGKGLVSGFVSGITGIVTKPIKGAQKEGAAGFFKGVGKGLVGAVTRPTGGIIDMASSTFQGIKRATETSEVESLRPPRFFNEDGVIRPYRLRDGSGNQMLQASKSLI

Secondary structure (DSSP, 8-state):
-HHHHHHTS--SSHHHHHHHHHHHHHHHHHHHHHHHHHHHHHHHHHHHHHHHHHHHHHHHHHHHHHHHHHHHHHHHHHHHHHHHHHHHS----SSPPPP--TT---PPP-HHHHHHHHHHHHHHH--